Protein AF-A0A2S8W6W9-F1 (afdb_monomer_lite)

pLDDT: mean 81.15, std 13.29, range [55.09, 95.75]

Foldseek 3Di:
DVVVVVVVVVVCVVVVVVVPDPDDDDDPDPVSVVVVVVVVVVVLVVLLVVLVPDDCPDPVCVPRVPPPDD

Secondary structure (DSSP, 8-state):
-HHHHHHHHHHHHHHHHGGG---PPPP-SHHHHHHHHHHHHHHHHHHHHHHHHS-TTSHHHHHHSTT---

Radius of gyration: 17.6 Å; chains: 1; bounding box: 33×40×41 Å

Structure (mmCIF, N/CA/C/O backbone):
data_AF-A0A2S8W6W9-F1
#
_entry.id   AF-A0A2S8W6W9-F1
#
loop_
_atom_site.group_PDB
_atom_site.id
_atom_site.type_symbol
_atom_site.label_atom_id
_atom_site.label_alt_id
_atom_site.label_comp_id
_atom_site.label_asym_id
_atom_site.label_entity_id
_atom_site.label_seq_id
_atom_site.pdbx_PDB_ins_code
_atom_site.Cartn_x
_atom_site.Cartn_y
_atom_site.Cartn_z
_atom_site.occupancy
_atom_site.B_iso_or_equiv
_atom_site.auth_seq_id
_atom_site.auth_comp_id
_atom_site.auth_asym_id
_atom_site.auth_atom_id
_atom_site.pdbx_PDB_model_num
ATOM 1 N N . MET A 1 1 ? -22.495 -34.273 10.836 1.00 55.09 1 MET A N 1
ATOM 2 C CA . MET A 1 1 ? -22.697 -33.993 9.391 1.00 55.09 1 MET A CA 1
ATOM 3 C C . MET A 1 1 ? -23.199 -32.576 9.108 1.00 55.09 1 MET A C 1
ATOM 5 O O . MET A 1 1 ? -22.534 -31.889 8.351 1.00 55.09 1 MET A O 1
ATOM 9 N N . LYS A 1 2 ? -24.283 -32.083 9.737 1.00 56.78 2 LYS A N 1
ATOM 10 C CA . LYS A 1 2 ? -24.784 -30.701 9.522 1.00 56.78 2 LYS A CA 1
ATOM 11 C C . LYS A 1 2 ? -23.730 -29.598 9.730 1.00 56.78 2 LYS A C 1
ATOM 13 O O . LYS A 1 2 ? -23.667 -28.671 8.936 1.00 56.78 2 LYS A O 1
ATOM 18 N N . GLN A 1 3 ? -22.874 -29.722 10.747 1.00 60.78 3 GLN A N 1
ATOM 19 C CA . GLN A 1 3 ? -21.847 -28.709 11.031 1.00 60.78 3 GLN A CA 1
ATOM 20 C C . GLN A 1 3 ? -20.725 -28.651 9.983 1.00 60.78 3 GLN A C 1
ATOM 22 O O . GLN A 1 3 ? -20.254 -27.568 9.660 1.00 60.78 3 GLN A O 1
ATOM 27 N N . ALA A 1 4 ? -20.357 -29.788 9.385 1.00 65.19 4 ALA A N 1
ATOM 28 C CA . ALA A 1 4 ? -19.334 -29.836 8.337 1.00 65.19 4 ALA A CA 1
ATOM 29 C C . ALA A 1 4 ? -19.802 -29.148 7.042 1.00 65.19 4 ALA A C 1
ATOM 31 O O . ALA A 1 4 ? -19.019 -28.477 6.378 1.00 65.19 4 ALA A O 1
ATOM 32 N N . VAL A 1 5 ? -21.095 -29.261 6.720 1.00 69.25 5 VAL A N 1
ATOM 33 C CA . VAL A 1 5 ? -21.699 -28.595 5.555 1.00 69.25 5 VAL A CA 1
ATOM 34 C C . VAL A 1 5 ? -21.726 -27.076 5.743 1.00 69.25 5 VAL A C 1
ATOM 36 O O . VAL A 1 5 ? -21.370 -26.341 4.829 1.00 69.25 5 VAL A O 1
ATOM 39 N N . VAL A 1 6 ? -22.073 -26.593 6.941 1.00 70.25 6 VAL A N 1
ATOM 40 C CA . VAL A 1 6 ? -22.075 -25.151 7.250 1.00 70.25 6 VAL A CA 1
ATOM 41 C C . VAL A 1 6 ? -20.663 -24.561 7.174 1.00 70.25 6 VAL A C 1
ATOM 43 O O . VAL A 1 6 ? -20.481 -23.481 6.617 1.00 70.25 6 VAL A O 1
ATOM 46 N N . MET A 1 7 ? -19.654 -25.287 7.665 1.00 67.31 7 MET A N 1
ATOM 47 C CA . MET A 1 7 ? -18.260 -24.837 7.616 1.00 67.31 7 MET A CA 1
ATOM 48 C C . MET A 1 7 ? -17.724 -24.773 6.175 1.00 67.31 7 MET A C 1
ATOM 50 O O . MET A 1 7 ? -17.093 -23.789 5.802 1.00 67.31 7 MET A O 1
ATOM 54 N N . MET A 1 8 ? -18.048 -25.768 5.338 1.00 65.25 8 MET A N 1
ATOM 55 C CA . MET A 1 8 ? -17.705 -25.777 3.906 1.00 65.25 8 MET A CA 1
ATOM 56 C C . MET A 1 8 ? -18.323 -24.595 3.142 1.00 65.25 8 MET A C 1
ATOM 58 O O . MET A 1 8 ? -17.652 -23.978 2.319 1.00 65.25 8 MET A O 1
ATOM 62 N N . ILE A 1 9 ? -19.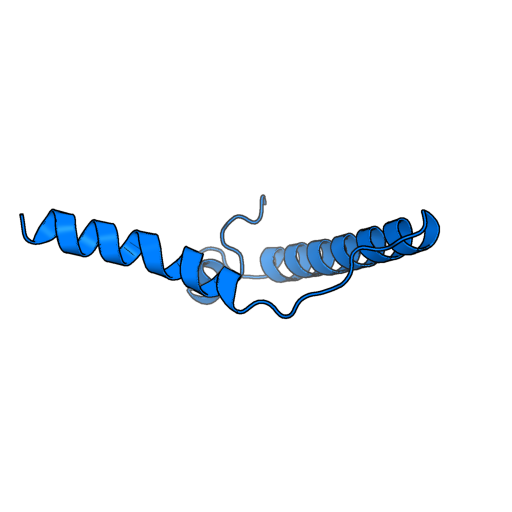581 -24.243 3.430 1.00 68.44 9 ILE A N 1
ATOM 63 C CA . ILE A 1 9 ? -20.263 -23.114 2.775 1.00 68.44 9 ILE A CA 1
ATOM 64 C C . ILE A 1 9 ? -19.631 -21.775 3.185 1.00 68.44 9 ILE A C 1
ATOM 66 O O . ILE A 1 9 ? -19.432 -20.906 2.337 1.00 68.44 9 ILE A O 1
ATOM 70 N N . ALA A 1 10 ? -19.259 -21.614 4.460 1.00 67.44 10 ALA A N 1
ATOM 71 C CA . ALA A 1 10 ? -18.629 -20.387 4.953 1.00 67.44 10 ALA A CA 1
ATOM 72 C C . ALA A 1 10 ? -17.256 -20.110 4.306 1.00 67.44 10 ALA A C 1
ATOM 74 O O . ALA A 1 10 ? -16.905 -18.955 4.078 1.00 67.44 10 ALA A O 1
ATOM 75 N N . LEU A 1 11 ? -16.504 -21.160 3.961 1.00 64.50 11 LEU A N 1
ATOM 76 C CA . LEU A 1 11 ? -15.202 -21.058 3.290 1.00 64.50 11 LEU A CA 1
ATOM 77 C C . LEU A 1 11 ? -15.306 -20.739 1.788 1.00 64.50 11 LEU A C 1
ATOM 79 O O . LEU A 1 11 ? -14.375 -20.171 1.222 1.00 64.50 11 LEU A O 1
ATOM 83 N N . ALA A 1 12 ? -16.426 -21.070 1.138 1.00 61.81 12 ALA A N 1
ATOM 84 C CA . ALA A 1 12 ? -16.612 -20.860 -0.301 1.00 61.81 12 ALA A CA 1
ATOM 85 C C . ALA A 1 12 ? -17.047 -19.427 -0.671 1.00 61.81 12 ALA A C 1
ATOM 87 O O . ALA A 1 12 ? -16.808 -18.978 -1.792 1.00 61.81 12 ALA A O 1
ATOM 88 N N . ALA A 1 13 ? -17.656 -18.687 0.261 1.00 61.12 13 ALA A N 1
ATOM 89 C CA . ALA A 1 13 ? -18.152 -17.329 0.027 1.00 61.12 13 ALA A CA 1
ATOM 90 C C . ALA A 1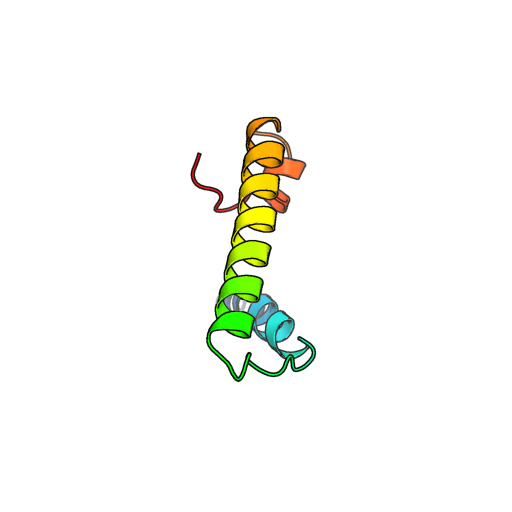 13 ? -17.085 -16.313 -0.457 1.00 61.12 13 ALA A C 1
ATOM 92 O O . ALA A 1 13 ? -17.358 -15.608 -1.430 1.00 61.12 13 ALA A O 1
ATOM 93 N N . PRO A 1 14 ? -15.871 -16.222 0.131 1.00 62.09 14 PRO A N 1
ATOM 94 C CA . PRO A 1 14 ? -14.861 -15.271 -0.344 1.00 62.09 14 PRO A CA 1
ATOM 95 C C . PRO A 1 14 ? -14.270 -15.638 -1.715 1.00 62.09 14 PRO A C 1
ATOM 97 O O . PRO A 1 14 ? -13.867 -14.745 -2.455 1.00 62.09 14 PRO A O 1
ATOM 100 N N . LEU A 1 15 ? -14.258 -16.923 -2.093 1.00 60.66 15 LEU A N 1
ATOM 101 C CA . LEU A 1 15 ? -13.751 -17.369 -3.400 1.00 60.66 15 LEU A CA 1
ATOM 102 C C . LEU A 1 15 ? -14.669 -16.942 -4.555 1.00 60.66 15 LEU A C 1
ATOM 104 O O . LEU A 1 15 ? -14.199 -16.647 -5.649 1.00 60.66 15 LEU A O 1
ATOM 108 N N . LEU A 1 16 ? -15.980 -16.864 -4.313 1.00 59.56 16 LEU A N 1
ATOM 109 C CA . LEU A 1 16 ? -16.938 -16.361 -5.302 1.00 59.56 16 LEU A CA 1
ATOM 110 C C . LEU A 1 16 ? -16.856 -14.837 -5.470 1.00 59.56 16 LEU A C 1
ATOM 112 O O . LEU A 1 16 ? -17.169 -14.325 -6.542 1.00 59.56 16 LEU A O 1
ATOM 116 N N . ALA A 1 17 ? -16.393 -14.106 -4.452 1.00 60.44 17 ALA A N 1
ATOM 117 C CA . ALA A 1 17 ? -16.223 -12.658 -4.542 1.00 60.44 17 ALA A CA 1
ATOM 118 C C . ALA A 1 17 ? -15.085 -12.258 -5.499 1.00 60.44 17 ALA A C 1
ATOM 120 O O . ALA A 1 17 ? -15.209 -11.253 -6.196 1.00 60.44 17 ALA A O 1
ATOM 121 N N . SER A 1 18 ? -14.012 -13.054 -5.603 1.00 59.44 18 SER A N 1
ATOM 122 C CA . SER A 1 18 ? -12.944 -12.791 -6.580 1.00 59.44 18 SER A CA 1
ATOM 123 C C . SER A 1 18 ? -13.333 -13.152 -8.017 1.00 59.44 18 SER A C 1
ATOM 125 O O . SER A 1 18 ? -12.669 -12.716 -8.951 1.00 59.44 18 SER A O 1
ATOM 127 N N . ALA A 1 19 ? -14.394 -13.943 -8.216 1.00 60.09 19 ALA A N 1
ATOM 128 C CA . ALA A 1 19 ? -14.838 -14.385 -9.539 1.00 60.09 19 ALA A CA 1
ATOM 129 C C . ALA A 1 19 ? -15.618 -13.308 -10.322 1.00 60.09 19 ALA A C 1
ATOM 131 O O . ALA A 1 19 ? -15.761 -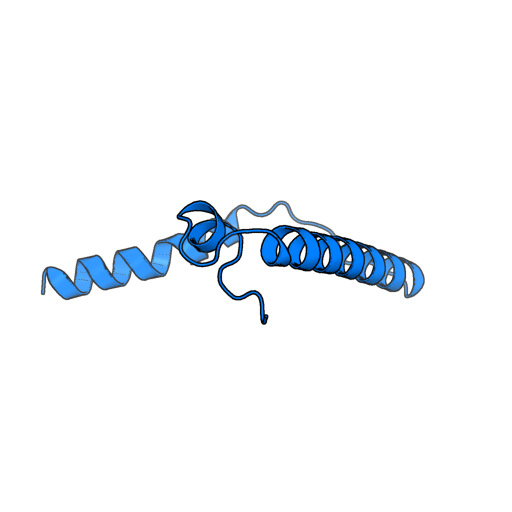13.426 -11.535 1.00 60.09 19 ALA A O 1
ATOM 132 N N . CYS A 1 20 ? -16.091 -12.253 -9.649 1.00 64.44 20 CYS A N 1
ATOM 133 C CA . CYS A 1 20 ? -16.779 -11.111 -10.266 1.00 64.44 20 CYS A CA 1
ATOM 134 C C . CYS A 1 20 ? -15.894 -9.858 -10.369 1.00 64.44 20 CYS A C 1
ATOM 136 O O . CYS A 1 20 ? -16.412 -8.752 -10.532 1.00 64.44 20 CYS A O 1
ATOM 138 N N . ALA A 1 21 ? -14.570 -10.000 -10.253 1.00 70.56 21 ALA A N 1
ATOM 139 C CA . ALA A 1 21 ? -13.674 -8.889 -10.534 1.00 70.56 21 ALA A CA 1
ATOM 140 C C . ALA A 1 21 ? -13.681 -8.607 -12.051 1.00 70.56 21 ALA A C 1
ATOM 142 O O . ALA A 1 21 ? -13.528 -9.546 -12.839 1.00 70.56 21 ALA A O 1
ATOM 143 N N . PRO A 1 22 ? -13.876 -7.349 -12.489 1.00 78.75 22 PRO A N 1
ATOM 144 C CA . PRO A 1 22 ? -13.731 -7.010 -13.897 1.00 78.75 22 PRO A CA 1
ATOM 145 C C . PRO A 1 22 ? -12.310 -7.353 -14.352 1.00 78.75 22 PRO A C 1
ATOM 147 O O . PRO A 1 22 ? -11.348 -7.126 -13.619 1.00 78.75 22 PRO A O 1
ATOM 150 N N . TYR A 1 23 ? -12.176 -7.910 -15.558 1.00 79.88 23 TYR A N 1
ATOM 151 C CA . TYR A 1 23 ? -10.860 -8.165 -16.136 1.00 79.88 23 TYR A CA 1
ATOM 152 C C . TYR A 1 23 ? -10.131 -6.834 -16.342 1.00 79.88 23 TYR A C 1
ATOM 154 O O . TYR A 1 23 ? -10.519 -6.029 -17.189 1.00 79.88 23 TYR A O 1
ATOM 162 N N . GLU A 1 24 ? -9.067 -6.619 -15.575 1.00 78.50 24 GLU A N 1
ATOM 163 C CA . GLU A 1 24 ? -8.088 -5.575 -15.842 1.00 78.50 24 GLU A CA 1
ATOM 164 C C . GLU A 1 24 ? -6.920 -6.193 -16.600 1.00 78.50 24 GLU A C 1
ATOM 166 O O . GLU A 1 24 ? -6.295 -7.147 -16.137 1.00 78.50 24 GLU A O 1
ATOM 171 N N . ALA A 1 25 ? -6.626 -5.646 -17.778 1.00 82.94 25 ALA A N 1
ATOM 172 C CA . ALA A 1 25 ? -5.450 -6.049 -18.528 1.00 82.94 25 ALA A CA 1
ATOM 173 C C . ALA A 1 25 ? -4.185 -5.751 -17.714 1.00 82.94 25 ALA A C 1
ATOM 175 O O . ALA A 1 25 ? -4.032 -4.665 -17.142 1.00 82.94 25 ALA A O 1
ATOM 176 N N . ASP A 1 26 ? -3.261 -6.709 -17.691 1.00 85.31 26 ASP A N 1
ATOM 177 C CA . ASP A 1 26 ? -1.973 -6.485 -17.057 1.00 85.31 26 ASP A CA 1
ATOM 178 C C . ASP A 1 26 ? -1.152 -5.450 -17.836 1.00 85.31 26 ASP A C 1
ATOM 180 O O . ASP A 1 26 ? -1.229 -5.379 -19.069 1.00 85.31 26 ASP A O 1
ATOM 184 N N . PRO A 1 27 ? -0.360 -4.626 -17.132 1.00 88.31 27 PRO A N 1
ATOM 185 C CA . PRO A 1 27 ? 0.471 -3.634 -17.787 1.00 88.31 27 PRO A CA 1
ATOM 186 C C . PRO A 1 27 ? 1.513 -4.313 -18.687 1.00 88.31 27 PRO A C 1
ATOM 188 O O . PRO A 1 27 ? 2.210 -5.246 -18.289 1.00 88.31 27 PRO A O 1
ATOM 191 N N . VAL A 1 28 ? 1.623 -3.825 -19.922 1.00 91.69 28 VAL A N 1
ATOM 192 C CA . VAL A 1 28 ? 2.438 -4.428 -20.993 1.00 91.69 28 VAL A CA 1
ATOM 193 C C . VAL A 1 28 ? 3.818 -3.782 -21.131 1.00 91.69 28 VAL A C 1
ATOM 195 O O . VAL A 1 28 ? 4.612 -4.181 -21.980 1.00 91.69 28 VAL A O 1
ATOM 198 N N . SER A 1 29 ? 4.125 -2.774 -20.310 1.00 94.31 29 SER A N 1
ATOM 199 C CA . SER A 1 29 ? 5.438 -2.128 -20.272 1.00 94.31 29 SER A CA 1
ATOM 200 C C . SER A 1 29 ? 5.925 -1.903 -18.845 1.00 94.31 29 SER A C 1
ATOM 202 O O . SER A 1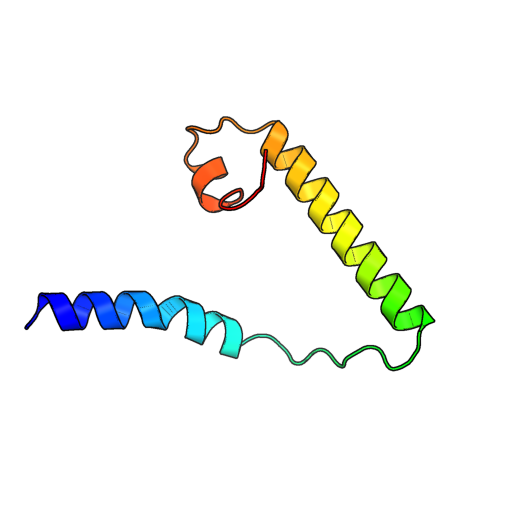 29 ? 5.129 -1.799 -17.911 1.00 94.31 29 SER A O 1
ATOM 204 N N . VAL A 1 30 ? 7.246 -1.781 -18.685 1.00 93.88 30 VAL A N 1
ATOM 205 C CA . VAL A 1 30 ? 7.892 -1.530 -17.385 1.00 93.88 30 VAL A CA 1
ATOM 206 C C . VAL A 1 30 ? 7.327 -0.272 -16.721 1.00 93.88 30 VAL A C 1
ATOM 208 O O . VAL A 1 30 ? 6.920 -0.320 -15.569 1.00 93.88 30 VAL A O 1
ATOM 211 N N . TYR A 1 31 ? 7.174 0.822 -17.470 1.00 93.75 31 TYR A N 1
ATOM 212 C CA . TYR A 1 31 ? 6.603 2.063 -16.937 1.00 93.75 31 TYR A CA 1
ATOM 213 C C . TYR A 1 31 ? 5.140 1.908 -16.488 1.00 93.75 31 TYR A C 1
ATOM 215 O O . TYR A 1 31 ? 4.699 2.506 -15.507 1.00 93.75 31 TYR A O 1
ATOM 223 N N . GLN A 1 32 ? 4.350 1.100 -17.201 1.00 92.50 32 GLN A N 1
ATOM 224 C CA . GLN A 1 32 ? 2.980 0.819 -16.777 1.00 92.50 32 GLN A CA 1
ATOM 225 C C . GLN A 1 32 ? 2.954 -0.009 -15.484 1.00 92.50 32 GLN A C 1
ATOM 227 O O . GLN A 1 32 ? 2.119 0.258 -14.619 1.00 92.50 32 GLN A O 1
ATOM 232 N N . TRP A 1 33 ? 3.888 -0.951 -15.323 1.00 93.81 33 TRP A N 1
ATOM 233 C CA . TRP A 1 33 ? 4.081 -1.690 -14.074 1.00 93.81 33 TRP A CA 1
ATOM 234 C C . TRP A 1 33 ? 4.483 -0.773 -12.921 1.00 93.81 33 TRP A C 1
ATOM 236 O O . TRP A 1 33 ? 3.857 -0.825 -11.866 1.00 93.81 33 TRP A O 1
ATOM 246 N N . GLU A 1 34 ? 5.465 0.103 -13.128 1.00 95.06 34 GLU A N 1
ATOM 247 C CA . GLU A 1 34 ? 5.923 1.061 -12.115 1.00 95.06 34 GLU A CA 1
ATOM 248 C C . GLU A 1 34 ? 4.774 1.935 -11.608 1.00 95.06 34 GLU A C 1
ATOM 250 O O . GLU A 1 34 ? 4.572 2.053 -10.400 1.00 95.06 34 GLU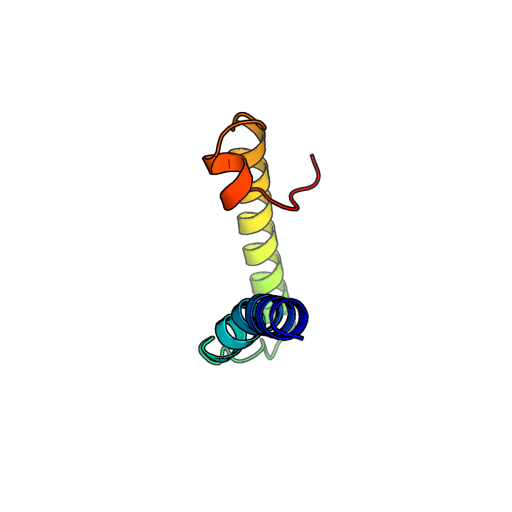 A O 1
ATOM 255 N N . ARG A 1 35 ? 3.949 2.471 -12.518 1.00 93.06 35 ARG A N 1
ATOM 256 C CA . ARG A 1 35 ? 2.765 3.253 -12.131 1.00 93.06 35 ARG A CA 1
ATOM 257 C C . ARG A 1 35 ? 1.753 2.435 -11.330 1.00 93.06 35 ARG A C 1
ATOM 259 O O . ARG A 1 35 ? 1.191 2.956 -10.367 1.00 93.06 35 ARG A O 1
ATOM 266 N N . LYS A 1 36 ? 1.514 1.173 -11.706 1.00 91.75 36 LYS A N 1
ATOM 267 C CA . LYS A 1 36 ? 0.606 0.277 -10.971 1.00 91.75 36 LYS A CA 1
ATOM 268 C C . LYS A 1 36 ? 1.125 0.032 -9.551 1.00 91.75 36 LYS A C 1
ATOM 270 O O . LYS A 1 36 ? 0.368 0.173 -8.595 1.00 91.75 36 LYS A O 1
ATOM 275 N N . VAL A 1 37 ? 2.420 -0.247 -9.398 1.00 94.62 37 VAL A N 1
ATOM 276 C CA . VAL A 1 37 ? 3.061 -0.438 -8.086 1.00 94.62 37 VAL A CA 1
ATOM 277 C C . VAL A 1 37 ? 2.976 0.831 -7.237 1.00 94.62 37 VAL A C 1
ATOM 279 O O . VAL A 1 37 ? 2.582 0.759 -6.077 1.00 94.62 37 VAL A O 1
ATOM 282 N N . GLU A 1 38 ? 3.268 1.999 -7.808 1.00 95.75 38 GLU A N 1
ATOM 283 C CA . GLU A 1 38 ? 3.184 3.282 -7.101 1.00 95.75 38 GLU A CA 1
ATOM 284 C C . GLU A 1 38 ? 1.752 3.574 -6.610 1.00 95.75 38 GLU A C 1
ATOM 286 O O . GLU A 1 38 ? 1.542 4.063 -5.499 1.00 95.75 38 GLU A O 1
ATOM 291 N N . GLN A 1 39 ? 0.737 3.263 -7.421 1.00 93.38 39 GLN A N 1
ATOM 292 C CA . GLN A 1 39 ? -0.666 3.392 -7.020 1.00 93.38 39 GLN A CA 1
ATOM 293 C C . GLN A 1 39 ? -1.021 2.463 -5.857 1.00 93.38 39 GLN A C 1
ATOM 295 O O . GLN A 1 39 ? -1.621 2.928 -4.887 1.00 93.38 39 GLN A O 1
ATOM 300 N N . VAL A 1 40 ? -0.620 1.192 -5.926 1.00 92.25 40 VAL A N 1
ATOM 301 C CA . VAL A 1 40 ? -0.852 0.216 -4.850 1.00 92.25 40 VAL A CA 1
ATOM 302 C C . VAL A 1 40 ? -0.173 0.671 -3.559 1.00 92.25 40 VAL A C 1
ATOM 304 O O . VAL A 1 40 ? -0.823 0.729 -2.520 1.00 92.25 40 VAL A O 1
ATOM 307 N N . GLN A 1 41 ? 1.089 1.100 -3.624 1.00 95.38 41 GLN A N 1
ATOM 308 C CA . GLN A 1 41 ? 1.822 1.594 -2.456 1.00 95.38 41 GLN A CA 1
ATOM 309 C C . GLN A 1 41 ? 1.151 2.814 -1.815 1.00 95.38 41 GLN A C 1
ATOM 311 O O . GLN A 1 41 ? 1.060 2.890 -0.592 1.00 95.38 41 GLN A O 1
ATOM 316 N N . ARG A 1 42 ? 0.636 3.757 -2.617 1.00 94.50 42 ARG A N 1
ATOM 317 C CA . ARG A 1 42 ? -0.120 4.908 -2.095 1.00 94.50 42 ARG A CA 1
ATOM 318 C C . ARG A 1 42 ? -1.397 4.481 -1.376 1.00 94.50 42 ARG A C 1
ATOM 320 O O . ARG A 1 42 ? -1.689 4.999 -0.301 1.00 94.50 42 ARG A O 1
ATOM 327 N N . GLN A 1 43 ? -2.149 3.549 -1.957 1.00 92.19 43 GLN A N 1
ATOM 328 C CA . GLN A 1 43 ? -3.379 3.036 -1.351 1.00 92.19 43 GLN A CA 1
ATOM 329 C C . GLN A 1 43 ? -3.095 2.273 -0.054 1.00 92.19 43 GLN A C 1
ATOM 331 O O . GLN A 1 43 ? -3.798 2.462 0.939 1.00 92.19 43 GLN A O 1
ATOM 336 N N . GLU A 1 44 ? -2.043 1.453 -0.033 1.00 91.69 44 GLU A N 1
ATOM 337 C CA . GLU A 1 44 ? -1.615 0.746 1.171 1.00 91.69 44 GLU A CA 1
ATOM 338 C C . GLU A 1 44 ? -1.158 1.715 2.260 1.00 91.69 44 GLU A C 1
ATOM 340 O O . GLU A 1 44 ? -1.609 1.598 3.397 1.00 91.69 44 GLU A O 1
ATOM 345 N N . ALA A 1 45 ? -0.335 2.711 1.927 1.00 93.38 45 ALA A N 1
ATOM 346 C CA . ALA A 1 45 ? 0.113 3.720 2.882 1.00 93.38 45 ALA A CA 1
ATOM 347 C C . ALA A 1 45 ? -1.064 4.492 3.496 1.00 93.38 45 ALA A C 1
ATOM 349 O O . ALA A 1 45 ? -1.107 4.696 4.711 1.00 93.38 45 ALA A O 1
ATOM 350 N N . GLU A 1 46 ? -2.052 4.870 2.682 1.00 92.75 46 GLU A N 1
ATOM 351 C CA . GLU A 1 46 ? -3.260 5.529 3.179 1.00 92.75 46 GLU A CA 1
ATOM 352 C C . GLU A 1 46 ? -4.073 4.602 4.090 1.00 92.75 46 GLU A C 1
ATOM 354 O O . GLU A 1 46 ? -4.512 5.019 5.164 1.00 92.75 46 GLU A O 1
ATOM 359 N N . ARG A 1 47 ? -4.211 3.321 3.728 1.00 90.81 47 ARG A N 1
ATOM 360 C CA . ARG A 1 47 ? -4.863 2.323 4.583 1.00 90.81 47 ARG A CA 1
ATOM 361 C C . ARG A 1 47 ? -4.153 2.194 5.930 1.00 90.81 47 ARG A C 1
ATOM 363 O O . ARG A 1 47 ? -4.822 2.215 6.960 1.00 90.81 47 ARG A O 1
ATOM 370 N N . LEU A 1 48 ? -2.822 2.102 5.941 1.00 93.00 48 LEU A N 1
ATOM 371 C CA . LEU A 1 48 ? -2.027 2.056 7.173 1.00 93.00 48 LEU A CA 1
ATOM 372 C C . LEU A 1 48 ? -2.258 3.304 8.029 1.00 93.00 48 LEU A C 1
ATOM 374 O O . LEU A 1 48 ? -2.479 3.187 9.233 1.00 93.00 48 LEU A O 1
ATOM 378 N N . ARG A 1 49 ? -2.273 4.488 7.407 1.00 92.19 49 ARG A N 1
ATOM 379 C CA . ARG A 1 49 ? -2.510 5.762 8.091 1.00 92.19 49 ARG A CA 1
ATOM 380 C C . ARG A 1 49 ? -3.885 5.798 8.754 1.00 92.19 49 ARG A C 1
ATOM 382 O O . ARG A 1 49 ? -3.982 6.118 9.935 1.00 92.19 49 ARG A O 1
ATOM 389 N N . VAL A 1 50 ? -4.938 5.443 8.019 1.00 91.75 50 VAL A N 1
ATOM 390 C CA . VAL A 1 50 ? -6.312 5.408 8.543 1.00 91.75 50 VAL A CA 1
ATOM 391 C C . VAL A 1 50 ? -6.423 4.382 9.668 1.00 91.75 50 VAL A C 1
ATOM 393 O O . VAL A 1 50 ? -6.893 4.713 10.756 1.00 91.75 50 VAL A O 1
ATOM 396 N N . CYS A 1 51 ? -5.923 3.166 9.455 1.00 92.81 51 CYS A N 1
ATOM 397 C CA . CYS A 1 51 ? -5.970 2.105 10.456 1.00 92.81 51 CYS A CA 1
ATOM 398 C C . CYS A 1 51 ? -5.156 2.424 11.715 1.00 92.81 51 CYS A C 1
ATOM 400 O O . CYS A 1 51 ? -5.576 2.047 12.803 1.00 92.81 51 CYS A O 1
ATOM 402 N N . GLY A 1 52 ? -4.051 3.165 11.599 1.00 90.25 52 GLY A N 1
ATOM 403 C CA . GLY A 1 52 ? -3.259 3.620 12.744 1.00 90.25 52 GLY A CA 1
ATOM 404 C C . GLY A 1 52 ? -3.998 4.601 13.661 1.00 90.25 52 GLY A C 1
ATOM 405 O O . GLY A 1 52 ? -3.675 4.692 14.841 1.00 90.25 52 GLY A O 1
ATOM 406 N N . THR A 1 53 ? -5.002 5.315 13.141 1.00 91.44 53 THR A N 1
ATOM 407 C CA . THR A 1 53 ? -5.829 6.249 13.931 1.00 91.44 53 THR A CA 1
ATOM 408 C C . THR A 1 53 ? -7.087 5.626 14.525 1.00 91.44 53 THR A C 1
ATOM 410 O O . THR A 1 53 ? -7.730 6.235 15.378 1.00 91.44 53 THR A O 1
ATOM 413 N N . LEU A 1 54 ? -7.472 4.439 14.057 1.00 91.38 54 LEU A N 1
ATOM 414 C CA . LEU A 1 54 ? -8.683 3.768 14.505 1.00 91.38 54 LEU A CA 1
ATOM 415 C C . LEU A 1 54 ? -8.419 2.975 15.785 1.00 91.38 54 LEU A C 1
ATOM 417 O O . LEU A 1 54 ? -7.376 2.347 15.949 1.00 91.38 54 LEU A O 1
ATOM 421 N N . ASP A 1 55 ? -9.410 2.964 16.674 1.00 89.44 55 ASP A N 1
ATOM 422 C CA . ASP A 1 55 ? -9.380 2.109 17.854 1.00 89.44 55 ASP A CA 1
ATOM 423 C C . ASP A 1 55 ? -9.426 0.629 17.442 1.00 89.44 55 ASP A C 1
ATOM 425 O O . ASP A 1 55 ? -10.310 0.213 16.683 1.00 89.44 55 ASP A O 1
ATOM 429 N N . LYS A 1 56 ? -8.480 -0.162 17.959 1.00 87.81 56 LYS A N 1
ATOM 430 C CA . LYS A 1 56 ? -8.286 -1.576 17.607 1.00 87.81 56 LYS A CA 1
ATOM 431 C C . LYS A 1 56 ? -9.458 -2.452 18.051 1.00 87.81 56 LYS A C 1
ATOM 433 O O . LYS A 1 56 ? -9.720 -3.476 17.420 1.00 87.81 56 LYS A O 1
ATOM 438 N N . GLU A 1 57 ? -10.178 -2.043 19.095 1.00 88.44 57 GLU A N 1
ATOM 439 C CA . GLU A 1 57 ? -11.367 -2.753 19.585 1.00 88.44 57 GLU A CA 1
ATOM 440 C C . GLU A 1 57 ? -12.641 -2.362 18.827 1.00 88.44 57 GLU A C 1
ATOM 442 O O . GLU A 1 57 ? -13.661 -3.052 18.905 1.00 88.44 57 GLU A O 1
ATOM 447 N N . SER A 1 58 ? -12.588 -1.294 18.024 1.00 89.88 58 SER A N 1
ATOM 448 C CA . SER A 1 58 ? -13.748 -0.839 17.272 1.00 89.88 58 SER A CA 1
ATOM 449 C C . SER A 1 58 ? -14.174 -1.857 16.211 1.00 89.88 58 SER A C 1
ATOM 451 O O . SER A 1 58 ? -13.373 -2.415 15.454 1.00 89.88 58 SER A O 1
ATOM 453 N N . ALA A 1 59 ? -15.490 -2.020 16.064 1.00 91.12 59 ALA A N 1
ATOM 454 C CA . ALA A 1 59 ? -16.063 -2.857 15.012 1.00 91.12 59 ALA A CA 1
ATOM 455 C C . ALA A 1 59 ? -15.632 -2.404 13.603 1.00 91.12 59 ALA A C 1
ATOM 457 O O . ALA A 1 59 ? -15.615 -3.202 12.669 1.00 91.12 59 ALA A O 1
ATOM 458 N N . ARG A 1 60 ? -15.291 -1.119 13.431 1.00 88.00 60 ARG A N 1
ATOM 459 C CA . ARG A 1 60 ? -14.784 -0.583 12.165 1.00 88.00 60 ARG A CA 1
ATOM 460 C C . ARG A 1 60 ? -13.373 -1.087 11.865 1.00 88.00 60 ARG A C 1
ATOM 462 O O . ARG A 1 60 ? -13.145 -1.564 10.756 1.00 88.00 60 ARG A O 1
ATOM 469 N N . TYR A 1 61 ? -12.466 -1.052 12.843 1.00 90.56 61 TYR A N 1
ATOM 470 C CA . TYR A 1 61 ? -11.114 -1.592 12.689 1.00 90.56 61 TYR A CA 1
ATOM 471 C C . TYR A 1 61 ? -11.149 -3.081 12.327 1.00 90.56 61 TYR A C 1
ATOM 473 O O . TYR A 1 61 ? -10.478 -3.509 11.391 1.00 90.56 61 TYR A O 1
ATOM 481 N N . GLN A 1 62 ? -12.011 -3.860 12.985 1.00 89.25 62 GLN A N 1
ATOM 482 C CA . GLN A 1 62 ? -12.157 -5.290 12.697 1.00 89.25 62 GLN A CA 1
ATOM 483 C C . GLN A 1 62 ? -12.637 -5.582 11.264 1.00 89.25 62 GLN A C 1
ATOM 485 O O . GLN A 1 62 ? -12.252 -6.600 10.696 1.00 89.25 62 GLN A O 1
ATOM 490 N N . ARG A 1 63 ? -13.445 -4.701 10.655 1.00 87.50 63 ARG A N 1
ATOM 491 C CA . ARG A 1 63 ? -13.922 -4.870 9.270 1.00 87.50 63 ARG A CA 1
ATOM 492 C C . ARG A 1 63 ? -12.927 -4.378 8.220 1.00 87.50 63 ARG A C 1
ATOM 494 O O . ARG A 1 63 ? -12.741 -5.040 7.208 1.00 87.50 63 ARG A O 1
ATOM 501 N N . GLU A 1 64 ? -12.324 -3.211 8.436 1.00 87.94 64 GLU A N 1
ATOM 502 C CA . GLU A 1 64 ? -11.556 -2.492 7.402 1.00 87.94 64 GLU A CA 1
ATOM 503 C C . GLU A 1 64 ? -10.034 -2.718 7.523 1.00 87.94 64 GLU A C 1
ATOM 505 O O . GLU A 1 64 ? -9.299 -2.719 6.528 1.00 87.94 64 GLU A O 1
ATOM 510 N N . CYS A 1 65 ? -9.545 -2.977 8.737 1.00 90.94 65 CYS A N 1
ATOM 511 C CA . CYS A 1 65 ? -8.119 -3.042 9.070 1.00 90.94 65 CYS A CA 1
ATOM 512 C C . CYS A 1 65 ? -7.629 -4.455 9.420 1.00 90.94 65 CYS A C 1
ATOM 514 O O . CYS A 1 65 ? -6.474 -4.627 9.808 1.00 90.94 65 CYS A O 1
ATOM 516 N N . ALA A 1 66 ? -8.467 -5.484 9.256 1.00 80.69 66 ALA A N 1
ATOM 517 C CA . ALA A 1 66 ? -8.052 -6.868 9.456 1.00 80.69 66 ALA A CA 1
ATOM 518 C C . ALA A 1 66 ? -6.837 -7.211 8.570 1.00 80.69 66 ALA A C 1
ATOM 520 O O . ALA A 1 66 ? -6.850 -6.996 7.354 1.00 80.69 66 ALA A O 1
ATOM 521 N N . GLY A 1 67 ? -5.773 -7.720 9.197 1.00 76.50 67 GLY A N 1
ATOM 522 C CA . GLY A 1 67 ? -4.528 -8.101 8.521 1.00 76.50 67 GLY A CA 1
ATOM 523 C C . GLY A 1 67 ? -3.534 -6.962 8.266 1.00 76.50 67 GLY A C 1
ATOM 524 O O . GLY A 1 67 ? -2.451 -7.225 7.747 1.00 76.50 67 GLY A O 1
ATOM 525 N N . VAL A 1 68 ? -3.848 -5.720 8.653 1.00 83.00 68 VAL A N 1
ATOM 526 C CA . VAL A 1 68 ? -2.861 -4.633 8.672 1.00 83.00 68 VAL A CA 1
ATOM 527 C C . VAL A 1 68 ? -1.840 -4.912 9.780 1.00 83.00 68 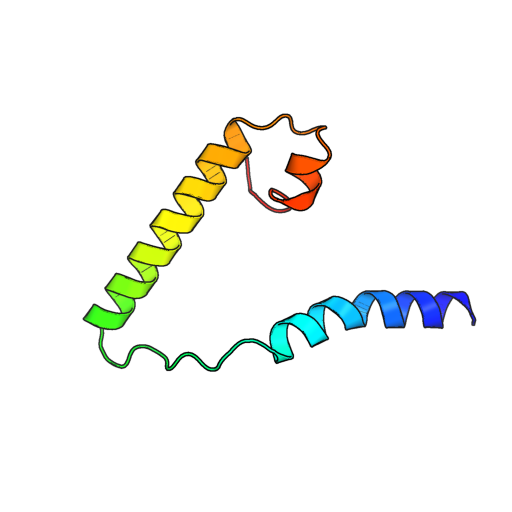VAL A C 1
ATOM 529 O O . VAL A 1 68 ? -2.203 -5.006 10.953 1.00 83.00 68 VAL A O 1
ATOM 532 N N . LYS A 1 69 ? -0.562 -5.072 9.414 1.00 67.12 69 LYS A N 1
ATOM 533 C CA . LYS A 1 69 ? 0.531 -5.195 10.389 1.00 67.12 69 LYS A CA 1
ATOM 534 C C . LYS A 1 69 ? 0.787 -3.815 11.001 1.00 67.12 69 LYS A C 1
ATOM 536 O O . LYS A 1 69 ? 1.219 -2.906 10.298 1.00 67.12 69 LYS A O 1
ATOM 541 N N . SER A 1 70 ? 0.431 -3.685 12.279 1.00 58.97 70 SER A N 1
ATOM 542 C CA . SER A 1 70 ? 0.733 -2.535 13.141 1.00 58.97 70 SER A CA 1
ATOM 543 C C . SER A 1 70 ? 2.181 -2.553 13.605 1.00 58.97 70 SER A C 1
ATOM 545 O O . SER A 1 70 ? 2.763 -3.658 13.675 1.00 58.97 70 SER A O 1
#

Sequence (70 aa):
MKQAVVMMIALAAPLLASACAPYEADPVSVYQWERKVEQVQRQEAERLRVCGTLDKESARYQRECAGVKS